Protein AF-A0A849G960-F1 (afdb_monomer_lite)

Radius of gyration: 19.83 Å; chains: 1; bounding box: 38×52×63 Å

Sequence (126 aa):
MVEEPAKPAAVVAEPAPEKPENPELFADAIRFLKRRGETLGNSVAKLGEGKANALIPQCVDAVEHLVDLFSQDESGCPAADAFLDELAEASDIMVLMQVEAGDGPAADAATLLLQLRRDMEMKLAA

Secondary structure (DSSP, 8-state):
-PPPPPPPPP--PPPP-PPPS-HHHHHHHHHHHHHHHHHHHHHHTTSPTT-GGGGHHHHHHHHHHHHHHHHT--S--HHHHHHHHHHHHHHHHHHHHHHH-SHHHHHHHHHHHHHHHHHHHHHHH-

pLDDT: mean 85.95, std 15.24, range [43.19, 97.62]

Structure (mmCIF, N/CA/C/O backbone):
data_AF-A0A849G960-F1
#
_entry.id   AF-A0A849G960-F1
#
loop_
_atom_site.group_PDB
_atom_site.id
_atom_site.type_symbol
_atom_site.label_atom_id
_atom_site.label_alt_id
_atom_site.label_comp_id
_atom_site.label_asym_id
_atom_site.label_entity_id
_atom_site.label_seq_id
_atom_site.pdbx_PDB_ins_code
_atom_site.Cartn_x
_atom_site.Cartn_y
_atom_site.Cartn_z
_atom_site.occupancy
_atom_site.B_iso_or_eq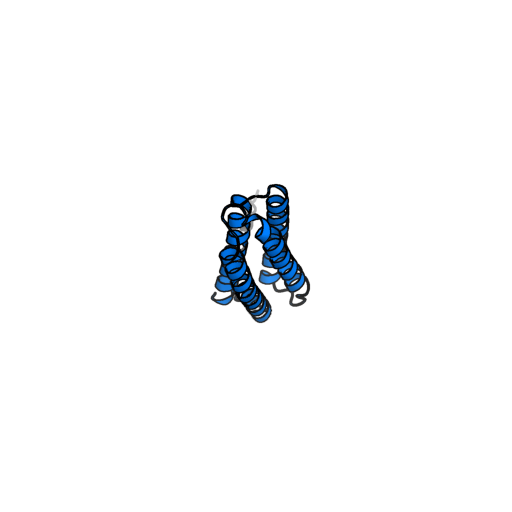uiv
_atom_site.auth_seq_id
_atom_site.auth_comp_id
_atom_site.auth_asym_id
_atom_site.auth_atom_id
_atom_site.pdbx_PDB_model_num
ATOM 1 N N . MET A 1 1 ? 11.781 38.372 -48.969 1.00 43.19 1 MET A N 1
ATOM 2 C CA . MET A 1 1 ? 11.873 38.036 -47.534 1.00 43.19 1 MET A CA 1
ATOM 3 C C . MET A 1 1 ? 11.334 36.629 -47.420 1.00 43.19 1 MET A C 1
ATOM 5 O O . MET A 1 1 ? 10.210 36.409 -47.845 1.00 43.19 1 MET A O 1
ATOM 9 N N . VAL A 1 2 ? 12.203 35.679 -47.087 1.00 45.12 2 VAL A N 1
ATOM 10 C CA . VAL A 1 2 ? 11.950 34.239 -47.219 1.00 45.12 2 VAL A CA 1
ATOM 11 C C . VAL A 1 2 ? 11.376 33.748 -45.895 1.00 45.12 2 VAL A C 1
ATOM 13 O O . VAL A 1 2 ? 11.955 34.025 -44.850 1.00 45.12 2 VAL A O 1
ATOM 16 N N . GLU A 1 3 ? 10.218 33.100 -45.957 1.00 47.09 3 GLU A N 1
ATOM 17 C CA . GLU A 1 3 ? 9.549 32.449 -44.832 1.00 47.09 3 GLU A CA 1
ATOM 18 C C . GLU A 1 3 ? 10.390 31.230 -44.405 1.00 47.09 3 GLU A C 1
ATOM 20 O O . GLU A 1 3 ? 10.660 30.343 -45.217 1.00 47.09 3 GLU A O 1
ATOM 25 N N . GLU A 1 4 ? 10.875 31.219 -43.161 1.00 54.62 4 GLU A N 1
ATOM 26 C CA . GLU A 1 4 ? 11.528 30.054 -42.556 1.00 54.62 4 GLU A CA 1
ATOM 27 C C . GLU A 1 4 ? 10.460 29.004 -42.209 1.00 54.62 4 GLU A C 1
ATOM 29 O O . GLU A 1 4 ? 9.503 29.330 -41.502 1.00 54.62 4 GLU A O 1
ATOM 34 N N . PRO A 1 5 ? 10.590 27.743 -42.656 1.00 50.59 5 PRO A N 1
ATOM 35 C CA . PRO A 1 5 ? 9.645 26.708 -42.275 1.00 50.59 5 PRO A CA 1
ATOM 36 C C . PRO A 1 5 ? 9.925 26.244 -40.841 1.00 50.59 5 PRO A C 1
ATOM 38 O O . PRO A 1 5 ? 11.021 25.784 -40.512 1.00 50.59 5 PRO A O 1
ATOM 41 N N . ALA A 1 6 ? 8.902 26.340 -39.990 1.00 55.09 6 ALA A N 1
ATOM 42 C CA . ALA A 1 6 ? 8.911 25.807 -38.637 1.00 55.09 6 ALA A CA 1
ATOM 43 C C . ALA A 1 6 ? 9.180 24.291 -38.657 1.00 55.09 6 ALA A C 1
ATOM 45 O O . ALA A 1 6 ? 8.449 23.514 -39.275 1.00 55.09 6 ALA A O 1
ATOM 46 N N . LYS A 1 7 ? 10.248 23.877 -37.967 1.00 52.12 7 LYS A N 1
ATOM 47 C CA . LYS A 1 7 ? 10.577 22.470 -37.711 1.00 52.12 7 LYS A CA 1
ATOM 48 C C . LYS A 1 7 ? 9.408 21.781 -36.988 1.00 52.12 7 LYS A C 1
ATOM 50 O O . LYS A 1 7 ? 8.912 22.339 -36.009 1.00 52.12 7 LYS A O 1
ATOM 55 N N . PRO A 1 8 ? 8.988 20.578 -37.413 1.00 50.72 8 PRO A N 1
ATOM 56 C CA . PRO A 1 8 ? 7.893 19.878 -36.762 1.00 50.72 8 PRO A CA 1
ATOM 57 C C . PRO A 1 8 ? 8.300 19.446 -35.350 1.00 50.72 8 PRO A C 1
ATOM 59 O O . PRO A 1 8 ? 9.362 18.852 -35.151 1.00 50.72 8 PRO A O 1
ATOM 62 N N . ALA A 1 9 ? 7.439 19.764 -34.382 1.00 53.84 9 ALA A N 1
ATOM 63 C CA . ALA A 1 9 ? 7.506 19.240 -33.029 1.00 53.84 9 ALA A CA 1
ATOM 64 C C . ALA A 1 9 ? 7.459 17.710 -33.098 1.00 53.84 9 ALA A C 1
ATOM 66 O O . ALA A 1 9 ? 6.512 17.129 -33.631 1.00 53.84 9 ALA A O 1
ATOM 67 N N . ALA A 1 10 ? 8.513 17.070 -32.597 1.00 52.28 10 ALA A N 1
ATOM 68 C CA . ALA A 1 10 ? 8.535 15.635 -32.408 1.00 52.28 10 ALA A CA 1
ATOM 69 C C . ALA A 1 10 ? 7.413 15.269 -31.431 1.00 52.28 10 ALA A C 1
ATOM 71 O O . ALA A 1 10 ? 7.406 15.722 -30.287 1.00 52.28 10 ALA A O 1
ATOM 72 N N . VAL A 1 11 ? 6.460 14.471 -31.905 1.00 49.47 11 VAL A N 1
ATOM 73 C CA . VAL A 1 11 ? 5.559 13.712 -31.042 1.00 49.47 11 VAL A CA 1
ATOM 74 C C . VAL A 1 11 ? 6.452 12.852 -30.157 1.00 49.47 11 VAL A C 1
ATOM 76 O O . VAL A 1 11 ? 7.138 11.957 -30.650 1.00 49.47 11 VAL A O 1
ATOM 79 N N . VAL A 1 12 ? 6.491 13.173 -28.866 1.00 52.94 12 VAL A N 1
ATOM 80 C CA . VAL A 1 12 ? 7.017 12.272 -27.847 1.00 52.94 12 VAL A CA 1
ATOM 81 C C . VAL A 1 12 ? 6.057 11.092 -27.852 1.00 52.94 12 VAL A C 1
ATOM 83 O O . VAL A 1 12 ? 4.925 11.208 -27.392 1.00 52.94 12 VAL A O 1
ATOM 86 N N . ALA A 1 13 ? 6.455 10.005 -28.507 1.00 48.59 13 ALA A N 1
ATOM 87 C CA . ALA A 1 13 ? 5.747 8.747 -28.391 1.00 48.59 13 ALA A CA 1
ATOM 88 C C . ALA A 1 13 ? 5.796 8.354 -26.912 1.00 48.59 13 ALA A C 1
ATOM 90 O O . ALA A 1 13 ? 6.886 8.189 -26.364 1.00 48.59 13 ALA A O 1
ATOM 91 N N . GLU A 1 14 ? 4.633 8.254 -26.269 1.00 49.28 14 GLU A N 1
ATOM 92 C CA . GLU A 1 14 ? 4.522 7.518 -25.014 1.00 49.28 14 GLU A CA 1
ATOM 93 C C . GLU A 1 14 ? 5.123 6.127 -25.258 1.00 49.28 14 GLU A C 1
ATOM 95 O O . GLU A 1 14 ? 4.712 5.457 -26.218 1.00 49.28 14 GLU A O 1
ATOM 100 N N . PRO A 1 15 ? 6.142 5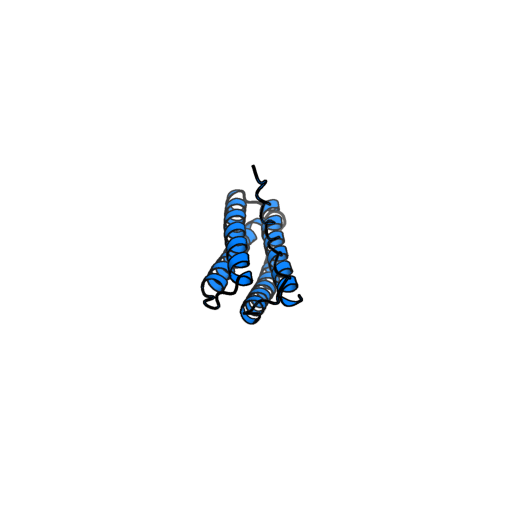.712 -24.486 1.00 52.25 15 PRO A N 1
ATOM 101 C CA . PRO A 1 15 ? 6.680 4.375 -24.632 1.00 52.25 15 PRO A CA 1
ATOM 102 C C . PRO A 1 15 ? 5.543 3.383 -24.384 1.00 52.25 15 PRO A C 1
ATOM 104 O O . PRO A 1 15 ? 4.722 3.557 -23.479 1.00 52.25 15 PRO A O 1
ATOM 107 N N . ALA A 1 16 ? 5.470 2.363 -25.240 1.00 53.06 16 ALA A N 1
ATOM 108 C CA . ALA A 1 16 ? 4.573 1.236 -25.037 1.00 53.06 16 ALA A CA 1
ATOM 109 C C . ALA A 1 16 ? 4.781 0.674 -23.617 1.00 53.06 16 ALA A C 1
ATOM 111 O O . ALA A 1 16 ? 5.871 0.841 -23.068 1.00 53.06 16 ALA A O 1
ATOM 112 N N . PRO A 1 17 ? 3.780 0.014 -23.007 1.00 52.97 17 PRO A N 1
ATOM 113 C CA . PRO A 1 17 ? 3.985 -0.676 -21.742 1.00 52.97 17 PRO A CA 1
ATOM 114 C C . PRO A 1 17 ? 5.002 -1.800 -21.964 1.00 52.97 17 PRO A C 1
ATOM 116 O O . PRO A 1 17 ? 4.654 -2.913 -22.344 1.00 52.97 17 PRO A O 1
ATOM 119 N N . GLU A 1 18 ? 6.278 -1.472 -21.808 1.00 59.47 18 GLU A N 1
ATOM 120 C CA . GLU A 1 18 ? 7.369 -2.423 -21.826 1.00 59.47 18 GLU A CA 1
ATOM 121 C C . GLU A 1 18 ? 7.339 -3.157 -20.493 1.00 59.47 18 GLU A C 1
ATOM 123 O O . GLU A 1 18 ? 7.194 -2.558 -19.420 1.00 59.47 18 GLU A O 1
ATOM 128 N N . LYS A 1 19 ? 7.417 -4.483 -20.581 1.00 64.25 19 LYS A N 1
ATOM 129 C CA . LYS A 1 19 ? 7.553 -5.361 -19.427 1.00 64.25 19 LYS A CA 1
ATOM 130 C C . LYS A 1 19 ? 8.667 -4.818 -18.524 1.00 64.25 19 LYS A C 1
ATOM 132 O O . LYS A 1 19 ? 9.728 -4.482 -19.054 1.00 64.25 19 LYS A O 1
ATOM 137 N N . PRO A 1 20 ? 8.460 -4.733 -17.196 1.00 71.62 20 PRO A N 1
ATOM 138 C CA . PRO A 1 20 ? 9.448 -4.133 -16.312 1.00 71.62 20 PRO A CA 1
ATOM 139 C C . PRO A 1 20 ? 10.793 -4.840 -16.467 1.00 71.62 20 PRO A C 1
ATOM 141 O O . PRO A 1 20 ? 10.853 -6.071 -16.498 1.00 71.62 20 PRO A O 1
ATOM 144 N N . GLU A 1 21 ? 11.864 -4.052 -16.539 1.00 80.00 21 GLU A N 1
ATOM 145 C CA . GLU A 1 21 ? 13.242 -4.540 -16.666 1.00 80.00 21 GLU A CA 1
ATOM 146 C C . GLU A 1 21 ? 13.657 -5.386 -15.452 1.00 80.00 21 GLU A C 1
ATOM 148 O O . GLU A 1 21 ? 14.489 -6.286 -15.573 1.00 80.00 21 GLU A O 1
ATOM 153 N N . ASN A 1 22 ? 12.991 -5.177 -14.311 1.00 85.38 22 ASN A N 1
ATOM 154 C CA . ASN A 1 22 ? 13.095 -6.008 -13.119 1.00 85.38 22 ASN A CA 1
ATOM 155 C C . ASN A 1 22 ? 11.754 -6.699 -12.780 1.00 85.38 22 ASN A C 1
ATOM 157 O O . ASN A 1 22 ? 11.030 -6.256 -11.888 1.00 85.38 22 ASN A O 1
ATOM 161 N N . PRO A 1 23 ? 11.377 -7.795 -13.463 1.00 88.94 23 PRO A N 1
ATOM 162 C CA . PRO A 1 23 ? 10.116 -8.487 -13.193 1.00 88.94 23 PRO A CA 1
ATOM 163 C C . PRO A 1 23 ? 10.116 -9.241 -11.851 1.00 88.94 23 PRO A C 1
ATOM 165 O O . PRO A 1 23 ? 9.046 -9.555 -11.326 1.00 88.94 23 PRO A O 1
ATOM 168 N N . GLU A 1 24 ? 11.288 -9.548 -11.285 1.00 91.94 24 GLU A N 1
ATOM 169 C CA . GLU A 1 24 ? 11.382 -10.242 -9.996 1.00 91.94 24 GLU A CA 1
ATOM 170 C C . GLU A 1 24 ? 10.945 -9.339 -8.839 1.00 91.94 24 GLU A C 1
ATOM 172 O O . GLU A 1 24 ? 10.176 -9.793 -7.992 1.00 91.94 24 GLU A O 1
ATOM 177 N N . LEU A 1 25 ? 11.314 -8.051 -8.868 1.00 94.50 25 LEU A N 1
ATOM 178 C CA . LEU A 1 25 ? 10.867 -7.049 -7.892 1.00 94.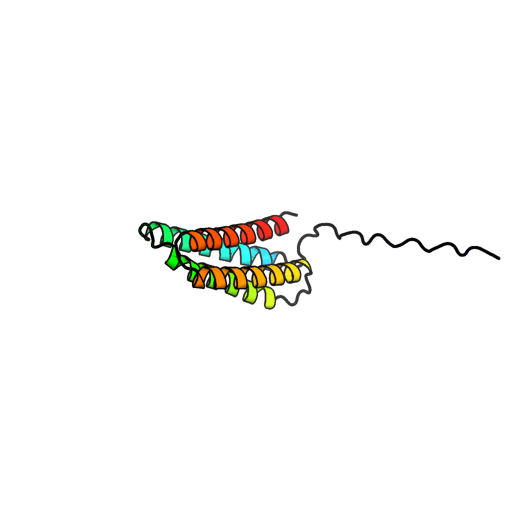50 25 LEU A CA 1
ATOM 179 C C . LEU A 1 25 ? 9.337 -7.007 -7.775 1.00 94.50 25 LEU A C 1
ATOM 181 O O . LEU A 1 25 ? 8.773 -7.158 -6.689 1.00 94.50 25 LEU A O 1
ATOM 185 N N . PHE A 1 26 ? 8.648 -6.884 -8.912 1.00 94.75 26 PHE A N 1
ATOM 186 C CA . PHE A 1 26 ? 7.184 -6.875 -8.951 1.00 94.75 26 PHE A CA 1
ATOM 187 C C . PHE A 1 26 ? 6.598 -8.214 -8.487 1.00 94.75 26 PHE A C 1
ATOM 189 O O . PHE A 1 26 ? 5.614 -8.243 -7.746 1.00 94.75 26 PHE A O 1
ATOM 196 N N . ALA A 1 27 ? 7.197 -9.342 -8.882 1.00 94.94 27 ALA A N 1
ATOM 197 C CA . ALA A 1 27 ? 6.721 -10.661 -8.471 1.00 94.94 27 ALA A CA 1
ATOM 198 C C . ALA A 1 27 ? 6.843 -10.873 -6.952 1.00 94.94 27 ALA A C 1
ATOM 200 O O . ALA A 1 27 ? 5.953 -11.473 -6.335 1.00 94.94 27 ALA A O 1
ATOM 201 N N . ASP A 1 28 ? 7.914 -10.368 -6.343 1.00 95.75 28 ASP A N 1
ATOM 202 C CA . ASP A 1 28 ? 8.148 -10.423 -4.904 1.00 95.75 28 ASP A CA 1
ATOM 203 C C . ASP A 1 28 ? 7.196 -9.510 -4.131 1.00 95.75 28 ASP A C 1
ATOM 205 O O . ASP A 1 28 ? 6.577 -9.966 -3.162 1.00 95.75 28 ASP A O 1
ATOM 209 N N . ALA A 1 29 ? 6.975 -8.286 -4.613 1.00 96.50 29 ALA A N 1
ATOM 210 C CA . ALA A 1 29 ? 5.987 -7.359 -4.067 1.00 96.50 29 ALA A CA 1
ATOM 211 C C . ALA A 1 29 ? 4.563 -7.950 -4.084 1.00 96.50 29 ALA A C 1
ATOM 213 O O . ALA A 1 29 ? 3.868 -7.978 -3.063 1.00 96.50 29 ALA A O 1
ATOM 214 N N . ILE A 1 30 ? 4.144 -8.539 -5.210 1.00 96.94 30 ILE A N 1
ATOM 215 C CA . ILE A 1 30 ? 2.842 -9.217 -5.335 1.00 96.94 30 ILE A CA 1
ATOM 216 C C . ILE A 1 30 ? 2.745 -10.396 -4.361 1.00 96.94 30 ILE A C 1
ATOM 218 O O . ILE A 1 30 ? 1.704 -10.609 -3.730 1.00 96.94 30 ILE A O 1
ATOM 222 N N . ARG A 1 31 ? 3.817 -11.187 -4.221 1.00 96.75 31 ARG A N 1
ATOM 223 C CA . ARG A 1 31 ? 3.856 -12.322 -3.287 1.00 96.75 31 ARG A CA 1
ATOM 224 C C . ARG A 1 31 ? 3.754 -11.858 -1.837 1.00 96.75 31 ARG A C 1
ATOM 226 O O . ARG A 1 31 ? 3.084 -12.512 -1.034 1.00 96.75 31 ARG A O 1
ATOM 233 N N . PHE A 1 32 ? 4.405 -10.752 -1.490 1.00 97.19 32 PHE A N 1
ATOM 234 C CA . PHE A 1 32 ? 4.266 -10.113 -0.187 1.00 97.19 32 PHE A CA 1
ATOM 235 C C . PHE A 1 32 ? 2.813 -9.684 0.065 1.00 97.19 32 PHE A C 1
ATOM 237 O O . PHE A 1 32 ? 2.214 -10.132 1.047 1.00 97.19 32 PHE A O 1
ATOM 244 N N . LEU A 1 33 ? 2.205 -8.935 -0.860 1.00 96.31 33 LEU A N 1
ATOM 245 C CA . LEU A 1 33 ? 0.824 -8.457 -0.742 1.00 96.31 33 LEU A CA 1
ATOM 246 C C . LEU A 1 33 ? -0.201 -9.593 -0.645 1.00 96.31 33 LEU A C 1
ATOM 248 O O . LEU A 1 33 ? -1.167 -9.482 0.108 1.00 96.31 33 LEU A O 1
ATOM 252 N N . LYS A 1 34 ? 0.002 -10.714 -1.350 1.00 95.62 34 LYS A N 1
ATOM 253 C CA . LYS A 1 34 ? -0.863 -11.904 -1.230 1.00 95.62 34 LYS A CA 1
ATOM 254 C C . LYS A 1 34 ? -0.839 -12.478 0.187 1.00 95.62 34 LYS A C 1
ATOM 256 O O . LYS A 1 34 ? -1.895 -12.592 0.806 1.00 95.62 34 LYS A O 1
ATOM 261 N N . ARG A 1 35 ? 0.355 -12.724 0.738 1.00 94.56 35 ARG A N 1
ATOM 262 C CA . ARG A 1 35 ? 0.520 -13.234 2.114 1.00 94.56 35 ARG A CA 1
ATOM 263 C C . ARG A 1 35 ? -0.029 -12.264 3.162 1.00 94.56 35 ARG A C 1
ATOM 265 O O . ARG A 1 35 ? -0.659 -12.674 4.143 1.00 94.56 35 ARG A O 1
ATOM 272 N N . ARG A 1 36 ? 0.189 -10.962 2.959 1.00 93.19 36 ARG A N 1
ATOM 273 C CA . ARG A 1 36 ? -0.342 -9.920 3.845 1.00 93.19 36 ARG A CA 1
ATOM 274 C C . ARG A 1 36 ? -1.866 -9.858 3.776 1.00 93.19 36 ARG A C 1
ATOM 276 O O . ARG A 1 36 ? -2.502 -9.800 4.823 1.00 93.19 36 ARG A O 1
ATOM 283 N N . GLY A 1 37 ? -2.446 -9.967 2.583 1.00 90.94 37 GLY A N 1
ATOM 284 C CA . GLY A 1 37 ? -3.892 -10.029 2.363 1.00 90.94 37 GLY A CA 1
ATOM 285 C C . GLY A 1 37 ? -4.558 -11.220 3.057 1.00 90.94 37 GLY A C 1
ATOM 286 O O . GLY A 1 37 ? -5.593 -11.050 3.695 1.00 90.94 37 GLY A O 1
ATOM 287 N N . GLU A 1 38 ? -3.942 -12.405 3.023 1.00 91.06 38 GLU A N 1
ATOM 288 C CA . GLU A 1 38 ? -4.422 -13.573 3.780 1.00 91.06 38 GLU A CA 1
ATOM 289 C C . GLU A 1 38 ? -4.417 -13.309 5.294 1.00 91.06 38 GLU A C 1
ATOM 291 O O . GLU A 1 38 ? -5.360 -13.653 6.009 1.00 91.06 38 GLU A O 1
ATOM 296 N N . THR A 1 39 ? -3.367 -12.653 5.792 1.00 89.50 39 THR A N 1
ATOM 297 C CA . THR A 1 39 ? -3.257 -12.274 7.208 1.00 89.50 39 THR A CA 1
ATOM 298 C C . THR A 1 39 ? -4.326 -11.250 7.598 1.00 89.50 39 THR A C 1
ATOM 300 O O . THR A 1 39 ? -5.009 -11.441 8.602 1.00 89.50 39 THR A O 1
ATOM 303 N N . LEU A 1 40 ? -4.521 -10.207 6.785 1.00 88.69 40 LEU A N 1
ATOM 304 C CA . LEU A 1 40 ? -5.549 -9.181 6.983 1.00 88.69 40 LEU A CA 1
ATOM 305 C C . LEU A 1 40 ? -6.957 -9.783 6.962 1.00 88.69 40 LEU A C 1
ATOM 307 O O . LEU A 1 40 ? -7.747 -9.511 7.861 1.00 88.69 40 LEU A O 1
ATOM 311 N N . GLY A 1 41 ? -7.261 -10.661 6.001 1.00 87.75 41 GLY A N 1
ATOM 312 C CA . GLY A 1 41 ? -8.555 -11.345 5.924 1.00 87.75 41 GLY A CA 1
ATOM 313 C C . GLY A 1 41 ? -8.847 -12.192 7.166 1.00 87.75 41 GLY A C 1
ATOM 314 O O . GLY A 1 41 ? -9.954 -12.157 7.706 1.00 87.75 41 GLY A O 1
ATOM 315 N N . ASN A 1 42 ? -7.832 -12.886 7.689 1.00 88.50 42 ASN A N 1
ATOM 316 C CA . ASN A 1 42 ? -7.939 -13.623 8.948 1.00 88.50 42 ASN A CA 1
ATOM 317 C C . ASN A 1 42 ? -8.132 -12.704 10.166 1.00 88.50 42 ASN A C 1
ATOM 319 O O . ASN A 1 42 ? -8.810 -13.098 11.117 1.00 88.50 42 ASN A O 1
ATOM 323 N N . SER A 1 43 ? -7.540 -11.506 10.163 1.00 86.69 43 SER A N 1
ATOM 324 C CA . SER A 1 43 ? -7.769 -10.490 11.197 1.00 86.69 43 SER A CA 1
ATOM 325 C C . SER A 1 43 ? -9.205 -9.970 11.146 1.00 86.69 43 SER A C 1
ATOM 327 O O . SER A 1 43 ? -9.879 -9.993 12.171 1.00 86.69 43 SER A O 1
ATOM 329 N N . VAL A 1 44 ? -9.707 -9.592 9.962 1.00 86.12 44 VAL A N 1
ATOM 330 C CA . VAL A 1 44 ? -11.096 -9.134 9.749 1.00 86.12 44 VAL A CA 1
ATOM 331 C C . VAL A 1 44 ? -12.093 -10.159 10.281 1.00 86.12 44 VAL A C 1
ATOM 333 O O . VAL A 1 44 ? -12.982 -9.802 11.042 1.00 86.12 44 VAL A O 1
ATOM 336 N N . ALA A 1 45 ? -11.912 -11.443 9.954 1.00 85.19 45 ALA A N 1
ATOM 337 C CA . ALA A 1 45 ? -12.817 -12.510 10.387 1.00 85.19 45 ALA A CA 1
ATOM 338 C C . ALA A 1 45 ? -12.889 -12.691 11.918 1.00 85.19 45 ALA A C 1
ATOM 340 O O . ALA A 1 45 ? -13.838 -13.284 12.428 1.00 85.19 45 ALA A O 1
ATOM 341 N N . LYS A 1 46 ? -11.880 -12.208 12.654 1.00 86.56 46 LYS A N 1
ATOM 342 C CA . LYS A 1 46 ? -11.823 -12.240 14.125 1.00 86.56 46 LYS A CA 1
ATOM 343 C C . LYS A 1 46 ? -12.286 -10.932 14.763 1.00 86.56 46 LYS A C 1
ATOM 345 O O . LYS A 1 46 ? -12.542 -10.903 15.968 1.00 86.56 46 LYS A O 1
ATOM 350 N N . LEU A 1 47 ? -12.349 -9.851 13.991 1.00 85.12 47 LEU A N 1
ATOM 351 C CA . LEU A 1 47 ? -12.822 -8.555 14.448 1.00 85.12 47 LEU A CA 1
ATOM 352 C C . LEU A 1 47 ? -14.355 -8.546 14.442 1.00 85.12 47 LEU A C 1
ATOM 354 O O . LEU A 1 47 ? -15.003 -9.099 13.560 1.00 85.12 47 LEU A O 1
ATOM 358 N N . GLY A 1 48 ? -14.939 -7.938 15.472 1.00 77.00 48 GLY A N 1
ATOM 359 C CA . GLY A 1 48 ? -16.374 -7.653 15.486 1.00 77.00 48 GLY A CA 1
ATOM 360 C C . GLY A 1 48 ? -16.698 -6.425 14.635 1.00 77.00 48 GLY A C 1
ATOM 361 O O . GLY A 1 48 ? -15.801 -5.647 14.308 1.00 77.00 48 GLY A O 1
ATOM 362 N N . GLU A 1 49 ? -17.980 -6.225 14.337 1.00 80.12 49 GLU A N 1
ATOM 363 C CA . GLU A 1 49 ? -18.480 -4.997 13.705 1.00 80.12 49 GLU A CA 1
ATOM 364 C C . GLU A 1 49 ? -17.984 -3.747 14.459 1.00 80.12 49 GLU A C 1
ATOM 366 O O . GLU A 1 49 ? -17.942 -3.736 15.695 1.00 80.12 49 GLU A O 1
ATOM 371 N N . GLY A 1 50 ? -17.578 -2.701 13.732 1.00 81.38 50 GLY A N 1
ATOM 372 C CA . GLY A 1 50 ? -17.063 -1.461 14.321 1.00 81.38 50 GLY A CA 1
ATOM 373 C C . GLY A 1 50 ? -15.590 -1.506 14.739 1.00 81.38 50 GLY A C 1
ATOM 374 O O . GLY A 1 50 ? -15.139 -0.607 15.451 1.00 81.38 50 GLY A O 1
ATOM 375 N N . LYS A 1 51 ? -14.847 -2.570 14.399 1.00 86.75 51 LYS A N 1
ATOM 376 C CA . LYS A 1 51 ? -13.444 -2.760 14.820 1.00 86.75 51 LYS A CA 1
ATOM 377 C C . LYS A 1 51 ? -12.457 -2.892 13.662 1.00 86.75 51 LYS A C 1
ATOM 379 O O . LYS A 1 51 ? -11.288 -3.192 13.909 1.00 86.75 51 LYS A O 1
ATOM 384 N N . ALA A 1 52 ? -12.886 -2.661 12.424 1.00 88.44 52 ALA A N 1
ATOM 385 C CA . ALA A 1 52 ? -12.020 -2.767 11.252 1.00 88.44 52 ALA A CA 1
ATOM 386 C C . ALA A 1 52 ? -10.918 -1.697 11.249 1.00 88.44 52 ALA A C 1
ATOM 388 O O . ALA A 1 52 ? -9.854 -1.938 10.688 1.00 88.44 52 ALA A O 1
ATOM 389 N N . ASN A 1 53 ? -11.097 -0.583 11.972 1.00 90.00 53 ASN A N 1
ATOM 390 C CA . ASN A 1 53 ? -10.051 0.425 12.191 1.00 90.00 53 ASN A CA 1
ATOM 391 C C . ASN A 1 53 ? -8.695 -0.159 12.650 1.00 90.00 53 ASN A C 1
ATOM 393 O O . ASN A 1 53 ? -7.639 0.380 12.332 1.00 90.00 53 ASN A O 1
ATOM 397 N N . ALA A 1 54 ? -8.701 -1.288 13.370 1.00 90.19 54 ALA A N 1
ATOM 398 C CA . ALA A 1 54 ? -7.478 -1.968 13.804 1.00 90.19 54 ALA A CA 1
ATOM 399 C C . ALA A 1 54 ? -6.606 -2.493 12.642 1.00 90.19 54 ALA A C 1
ATOM 401 O O . ALA A 1 54 ? -5.461 -2.885 12.863 1.00 90.19 54 ALA A O 1
ATOM 402 N N . LEU A 1 55 ? -7.138 -2.516 11.417 1.00 91.62 55 LEU A N 1
ATOM 403 C CA . LEU A 1 55 ? -6.455 -2.977 10.211 1.00 91.62 55 LEU A CA 1
ATOM 404 C C . LEU A 1 55 ? -5.681 -1.865 9.502 1.00 91.62 55 LEU A C 1
ATOM 406 O O . LEU A 1 55 ? -4.758 -2.181 8.757 1.00 91.62 55 LEU A O 1
ATOM 410 N N . ILE A 1 56 ? -6.020 -0.589 9.724 1.00 93.81 56 ILE A N 1
ATOM 411 C CA . ILE A 1 56 ? -5.359 0.527 9.029 1.00 93.81 56 ILE A CA 1
ATOM 412 C C . ILE A 1 56 ? -3.846 0.534 9.278 1.00 93.81 56 ILE A C 1
ATOM 414 O O . ILE A 1 56 ? -3.109 0.583 8.295 1.00 93.81 56 ILE A O 1
ATOM 418 N N . PRO A 1 57 ? -3.339 0.381 10.522 1.00 93.12 57 PRO A N 1
ATOM 419 C CA . PRO A 1 57 ? -1.896 0.293 10.753 1.00 93.12 57 PRO A CA 1
ATOM 420 C C . PRO A 1 57 ? -1.255 -0.844 9.964 1.00 93.12 57 PRO A C 1
ATOM 422 O O . PRO A 1 57 ? -0.224 -0.661 9.335 1.00 93.12 57 PRO A O 1
ATOM 425 N N . GLN A 1 58 ? -1.934 -1.992 9.890 1.00 93.44 58 GLN A N 1
ATOM 426 C CA . GLN A 1 58 ? -1.433 -3.141 9.146 1.00 93.44 58 GLN A CA 1
ATOM 427 C C . GLN A 1 58 ? -1.365 -2.895 7.633 1.00 93.44 58 GLN A C 1
ATOM 429 O O . GLN A 1 58 ? -0.581 -3.578 6.963 1.00 93.44 58 GLN A O 1
ATOM 434 N N . CYS A 1 59 ? -2.198 -1.987 7.113 1.00 95.19 59 CYS A N 1
ATOM 435 C CA . CYS A 1 59 ? -2.180 -1.568 5.717 1.00 95.19 59 CYS A CA 1
ATOM 436 C C . CYS A 1 59 ? -1.060 -0.556 5.447 1.00 95.19 59 CYS A C 1
ATOM 438 O O . CYS A 1 59 ? -0.327 -0.742 4.481 1.00 95.19 59 CYS A O 1
ATOM 440 N N . VAL A 1 60 ? -0.874 0.419 6.346 1.00 95.81 60 VAL A N 1
ATOM 441 C CA . VAL A 1 60 ? 0.251 1.375 6.316 1.00 95.81 60 VAL A CA 1
ATOM 442 C C . VAL A 1 60 ? 1.588 0.628 6.337 1.00 95.81 60 VAL A C 1
ATOM 444 O O . VAL A 1 60 ? 2.371 0.761 5.405 1.00 95.81 60 VAL A O 1
ATOM 447 N N . ASP A 1 61 ? 1.784 -0.287 7.296 1.00 95.75 61 ASP A N 1
ATOM 448 C CA . ASP A 1 61 ? 2.990 -1.131 7.375 1.00 95.75 61 ASP A CA 1
ATOM 449 C C . ASP A 1 61 ? 3.268 -1.879 6.056 1.00 95.75 61 ASP A C 1
ATOM 451 O O . ASP A 1 61 ? 4.409 -2.179 5.707 1.00 95.75 61 ASP A O 1
ATOM 455 N N . ALA A 1 62 ? 2.209 -2.275 5.340 1.00 96.44 62 ALA A N 1
ATOM 456 C CA . ALA A 1 62 ? 2.352 -3.031 4.106 1.00 96.44 62 ALA A CA 1
ATOM 457 C C . ALA A 1 62 ? 2.825 -2.148 2.949 1.00 96.44 62 ALA A C 1
ATOM 459 O O . ALA A 1 62 ? 3.664 -2.599 2.175 1.00 96.44 62 ALA A O 1
ATOM 460 N N . VAL A 1 63 ? 2.300 -0.928 2.822 1.00 97.12 63 VAL A N 1
ATOM 461 C CA . VAL A 1 63 ? 2.737 0.002 1.774 1.00 97.12 63 VAL A CA 1
ATOM 462 C C . VAL A 1 63 ? 4.119 0.580 2.083 1.00 97.12 63 VAL A C 1
ATOM 464 O O . VAL A 1 63 ? 4.948 0.615 1.182 1.00 97.12 63 VAL A O 1
ATOM 467 N N . GLU A 1 64 ? 4.437 0.878 3.345 1.00 97.00 64 GLU A N 1
ATOM 468 C CA . GLU A 1 64 ? 5.788 1.294 3.758 1.00 97.00 64 GLU A CA 1
ATOM 469 C C . GLU A 1 64 ? 6.834 0.221 3.426 1.00 97.00 64 GLU A C 1
ATOM 471 O O . GLU A 1 64 ? 7.870 0.517 2.838 1.00 97.00 64 GLU A O 1
ATOM 476 N N . HIS A 1 65 ? 6.527 -1.056 3.684 1.00 97.38 65 HIS A N 1
ATOM 477 C CA . HIS A 1 65 ? 7.410 -2.154 3.288 1.00 97.38 65 HIS A CA 1
ATOM 478 C C . HIS A 1 65 ? 7.637 -2.226 1.770 1.00 97.38 65 HIS A C 1
ATOM 480 O O . HIS A 1 65 ? 8.709 -2.628 1.321 1.00 97.38 65 HIS A O 1
ATOM 486 N N . LEU A 1 66 ? 6.632 -1.873 0.966 1.00 97.38 66 LEU A N 1
ATOM 487 C CA . LEU A 1 66 ? 6.770 -1.836 -0.487 1.00 97.38 66 LEU A CA 1
ATOM 488 C C . LEU A 1 66 ? 7.604 -0.637 -0.942 1.00 97.38 66 LEU A C 1
ATOM 490 O O . LEU A 1 66 ? 8.434 -0.810 -1.827 1.00 97.38 66 LEU A O 1
ATOM 494 N N . VAL A 1 67 ? 7.441 0.533 -0.320 1.00 97.62 67 VAL A N 1
ATOM 495 C CA . VAL A 1 67 ? 8.313 1.698 -0.546 1.00 97.62 67 VAL A CA 1
ATOM 496 C C . VAL A 1 67 ? 9.768 1.328 -0.248 1.00 97.62 67 VAL A C 1
ATOM 498 O O . VAL A 1 67 ? 10.651 1.560 -1.074 1.00 97.62 67 VAL A O 1
ATOM 501 N N . ASP A 1 68 ? 10.027 0.664 0.879 1.00 97.06 68 ASP A N 1
ATOM 502 C CA . ASP A 1 68 ? 11.364 0.173 1.225 1.00 97.06 68 ASP A CA 1
ATOM 503 C C . ASP A 1 68 ? 11.888 -0.844 0.201 1.00 97.06 68 ASP A C 1
ATOM 505 O O . ASP A 1 68 ? 13.062 -0.814 -0.158 1.00 97.06 68 ASP A O 1
ATOM 509 N N . LEU A 1 69 ? 11.039 -1.757 -0.277 1.00 96.19 69 LEU A N 1
ATOM 510 C CA . LEU A 1 69 ? 11.425 -2.773 -1.257 1.00 96.19 69 LEU A CA 1
ATOM 511 C C . LEU A 1 69 ? 11.786 -2.155 -2.615 1.00 96.19 69 LEU A C 1
ATOM 513 O O . LEU A 1 69 ? 12.785 -2.545 -3.212 1.00 96.19 69 LEU A O 1
ATOM 517 N N . PHE A 1 70 ? 10.984 -1.206 -3.101 1.00 95.56 70 PHE A N 1
ATOM 518 C CA . PHE A 1 70 ? 11.204 -0.553 -4.393 1.00 95.56 70 PHE A CA 1
ATOM 519 C C . PHE A 1 70 ? 12.334 0.480 -4.341 1.00 95.56 70 PHE A C 1
ATOM 521 O O . PHE A 1 70 ? 13.081 0.593 -5.303 1.00 95.56 70 PHE A O 1
ATOM 528 N N . SER A 1 71 ? 12.529 1.178 -3.220 1.00 94.75 71 SER A N 1
ATOM 529 C CA . SER A 1 71 ? 13.644 2.130 -3.060 1.00 94.75 71 SER A CA 1
ATOM 530 C C . SER A 1 71 ? 15.028 1.469 -3.028 1.00 94.75 71 SER A C 1
ATOM 532 O O . SER A 1 71 ? 16.038 2.147 -3.205 1.00 94.75 71 SER A O 1
ATOM 534 N N . GLN A 1 72 ? 15.085 0.151 -2.818 1.00 93.38 72 GLN A N 1
ATOM 535 C CA . GLN A 1 72 ? 16.305 -0.653 -2.931 1.00 93.38 72 GLN A CA 1
ATOM 536 C C . GLN A 1 72 ? 16.612 -1.086 -4.372 1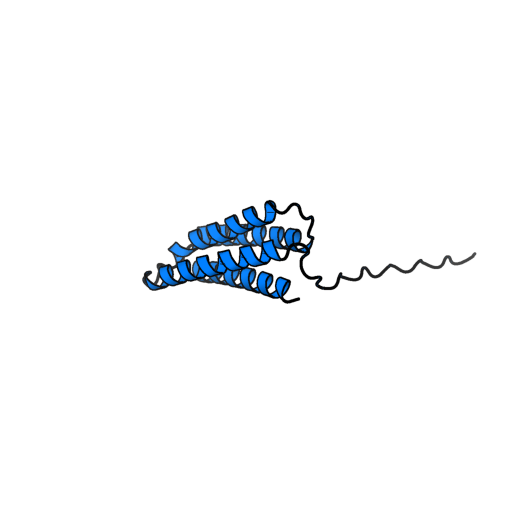.00 93.38 72 GLN A C 1
ATOM 538 O O . GLN A 1 72 ? 17.654 -1.700 -4.605 1.00 93.38 72 GLN A O 1
ATOM 543 N N . ASP A 1 73 ? 15.725 -0.818 -5.334 1.00 90.75 73 ASP A N 1
ATOM 544 C CA . ASP A 1 73 ? 15.983 -1.130 -6.733 1.00 90.75 73 ASP A CA 1
ATOM 545 C C . ASP A 1 73 ? 17.048 -0.191 -7.314 1.00 90.75 73 ASP A C 1
ATOM 547 O O . ASP A 1 73 ? 16.868 1.018 -7.407 1.00 90.75 73 ASP A O 1
ATOM 551 N N . GLU A 1 74 ? 18.173 -0.764 -7.739 1.00 87.75 74 GLU A N 1
ATOM 552 C CA . GLU A 1 74 ? 19.251 -0.041 -8.427 1.00 87.75 74 GLU A CA 1
ATOM 553 C C . GLU A 1 74 ? 19.247 -0.316 -9.941 1.00 87.75 74 GLU A C 1
ATOM 555 O O . GLU A 1 74 ? 20.211 -0.002 -10.642 1.00 87.75 74 GLU A O 1
ATOM 560 N N . SER A 1 75 ? 18.187 -0.946 -10.463 1.00 84.50 75 SER A N 1
ATOM 561 C CA . SER A 1 75 ? 18.128 -1.375 -11.865 1.00 84.50 75 SER A CA 1
ATOM 562 C C . SER A 1 75 ? 17.926 -0.211 -12.837 1.00 84.50 75 SER A C 1
ATOM 564 O O . SER A 1 75 ? 18.234 -0.347 -14.021 1.00 84.50 75 SER A O 1
ATOM 566 N N . GLY A 1 76 ? 17.449 0.936 -12.338 1.00 82.88 76 GLY A N 1
ATOM 567 C CA . GLY A 1 76 ? 17.079 2.092 -13.154 1.00 82.88 76 GLY A CA 1
ATOM 568 C C . GLY A 1 76 ? 15.812 1.857 -13.978 1.00 82.88 76 GLY A C 1
ATOM 569 O O . GLY A 1 76 ? 15.605 2.547 -14.973 1.00 82.88 76 GLY A O 1
ATOM 570 N N . CYS A 1 77 ? 15.002 0.864 -13.593 1.00 86.38 77 CYS A N 1
ATOM 571 C CA . CYS A 1 77 ? 13.751 0.507 -14.249 1.00 86.38 77 CYS A CA 1
ATOM 572 C C . CYS A 1 77 ? 12.730 1.648 -14.081 1.00 86.38 77 CYS A C 1
ATOM 574 O O . CYS A 1 77 ? 12.199 1.824 -12.980 1.00 86.38 77 CYS A O 1
ATOM 576 N N . PRO A 1 78 ? 12.335 2.358 -15.157 1.00 88.88 78 PRO A N 1
ATOM 577 C CA . PRO A 1 78 ? 11.410 3.489 -15.049 1.00 88.88 78 PRO A CA 1
ATOM 578 C C . PRO A 1 78 ? 10.036 3.087 -14.503 1.00 88.88 78 PRO A C 1
ATOM 580 O O . PRO A 1 78 ? 9.326 3.886 -13.897 1.00 88.88 78 PRO A O 1
ATOM 583 N N . ALA A 1 79 ? 9.640 1.829 -14.723 1.00 89.00 79 ALA A N 1
ATOM 584 C CA . ALA A 1 79 ? 8.406 1.289 -14.173 1.00 89.00 79 ALA A CA 1
ATOM 585 C C . ALA A 1 79 ? 8.487 1.085 -12.654 1.00 89.00 79 ALA A C 1
ATOM 587 O O . ALA A 1 79 ? 7.457 1.207 -11.998 1.00 89.00 79 ALA A O 1
ATOM 588 N N . ALA A 1 80 ? 9.666 0.759 -12.112 1.00 91.75 80 ALA A N 1
ATOM 589 C CA . ALA A 1 80 ? 9.877 0.641 -10.673 1.00 91.75 80 ALA A CA 1
ATOM 590 C C . ALA A 1 80 ? 9.884 2.025 -10.012 1.00 91.75 80 ALA A C 1
ATOM 592 O O . ALA A 1 80 ? 9.189 2.199 -9.017 1.00 91.75 80 ALA A O 1
ATOM 593 N N . ASP A 1 81 ? 10.556 3.012 -10.616 1.00 92.62 81 ASP A N 1
ATOM 594 C CA . ASP A 1 81 ? 10.550 4.404 -10.141 1.00 92.62 81 ASP A CA 1
ATOM 595 C C . ASP A 1 81 ? 9.125 4.977 -10.089 1.00 92.62 81 ASP A C 1
ATOM 597 O O . ASP A 1 81 ? 8.687 5.489 -9.063 1.00 92.62 81 ASP A O 1
ATOM 601 N N . ALA A 1 82 ? 8.350 4.810 -11.168 1.00 92.31 82 ALA A N 1
ATOM 602 C CA . ALA A 1 82 ? 6.964 5.276 -11.207 1.00 92.31 82 ALA A CA 1
ATOM 603 C C . ALA A 1 82 ? 6.079 4.591 -10.151 1.00 92.31 82 ALA A C 1
ATOM 605 O O . ALA A 1 82 ? 5.179 5.213 -9.591 1.00 92.31 82 ALA A O 1
ATOM 606 N N . PHE A 1 83 ? 6.326 3.308 -9.873 1.00 94.75 83 PHE A N 1
ATOM 607 C CA . PHE A 1 83 ? 5.604 2.594 -8.821 1.00 94.75 83 PHE A CA 1
ATOM 608 C C . PHE A 1 83 ? 6.028 3.035 -7.423 1.00 94.75 83 PHE A C 1
ATOM 610 O O . PHE A 1 83 ? 5.194 3.062 -6.527 1.00 94.75 83 PHE A O 1
ATOM 617 N N . LEU A 1 84 ? 7.300 3.374 -7.220 1.00 96.06 84 LEU A N 1
ATOM 618 C CA . LEU A 1 84 ? 7.785 3.901 -5.950 1.00 96.06 84 LEU A CA 1
ATOM 619 C C . LEU A 1 84 ? 7.080 5.217 -5.598 1.00 96.06 84 LEU A C 1
ATOM 621 O O . LEU A 1 84 ? 6.645 5.375 -4.457 1.00 96.06 84 LEU A O 1
ATOM 625 N N . ASP A 1 85 ? 6.903 6.108 -6.576 1.00 96.25 85 ASP A N 1
ATOM 626 C CA . ASP A 1 85 ? 6.146 7.352 -6.400 1.00 96.25 85 ASP A CA 1
ATOM 627 C C . ASP A 1 85 ? 4.679 7.074 -6.014 1.00 96.25 85 ASP A C 1
ATOM 629 O O . ASP A 1 85 ? 4.168 7.649 -5.052 1.00 96.25 85 ASP A O 1
ATOM 633 N N . GLU A 1 86 ? 4.015 6.138 -6.705 1.00 96.62 86 GLU A N 1
ATOM 634 C CA . GLU A 1 86 ? 2.630 5.742 -6.404 1.00 96.62 86 GLU A CA 1
ATOM 635 C C . GLU A 1 86 ? 2.497 5.107 -5.007 1.00 96.62 86 GLU A C 1
ATOM 637 O O . GLU A 1 86 ? 1.545 5.379 -4.272 1.00 96.62 86 GLU A O 1
ATOM 642 N N . LEU A 1 87 ? 3.473 4.290 -4.601 1.00 97.44 87 LEU A N 1
ATOM 643 C CA . LEU A 1 87 ? 3.527 3.686 -3.270 1.00 97.44 87 LEU A CA 1
ATOM 644 C C . LEU A 1 87 ? 3.731 4.740 -2.174 1.00 97.44 87 LEU A C 1
ATOM 646 O O . LEU A 1 87 ? 3.096 4.647 -1.123 1.00 97.44 87 LEU A O 1
ATOM 650 N N . ALA A 1 88 ? 4.580 5.743 -2.408 1.00 97.06 88 ALA A N 1
ATOM 651 C CA . ALA A 1 88 ? 4.796 6.838 -1.467 1.00 97.06 88 ALA A CA 1
ATOM 652 C C . ALA A 1 88 ? 3.519 7.675 -1.279 1.00 97.06 88 ALA A C 1
ATOM 654 O O . ALA A 1 88 ? 3.107 7.914 -0.142 1.00 97.06 88 ALA A O 1
ATOM 655 N N . GLU A 1 89 ? 2.834 8.029 -2.371 1.00 97.44 89 GLU A N 1
ATOM 656 C CA . GLU A 1 89 ? 1.551 8.742 -2.310 1.00 97.44 89 GLU A CA 1
ATOM 657 C C . GLU A 1 89 ? 0.476 7.914 -1.588 1.00 97.44 89 GLU A C 1
ATOM 659 O O . GLU A 1 89 ? -0.232 8.415 -0.709 1.00 97.44 89 GLU A O 1
ATOM 664 N N . ALA A 1 90 ? 0.377 6.619 -1.900 1.00 97.25 90 ALA A N 1
ATOM 665 C CA . ALA A 1 90 ? -0.551 5.723 -1.223 1.00 97.25 90 ALA A CA 1
ATOM 666 C C . ALA A 1 90 ? -0.255 5.611 0.282 1.00 97.25 90 ALA A C 1
ATOM 668 O O . ALA A 1 90 ? -1.190 5.553 1.084 1.00 97.25 90 ALA A O 1
ATOM 669 N N . SER A 1 91 ? 1.022 5.613 0.674 1.00 96.56 91 SER A N 1
ATOM 670 C CA . SER A 1 91 ? 1.438 5.626 2.078 1.00 96.56 91 SER A CA 1
ATOM 671 C C . SER A 1 91 ? 0.939 6.876 2.800 1.00 96.56 91 SER A C 1
ATOM 673 O O . SER A 1 91 ? 0.287 6.760 3.841 1.00 96.56 91 SER A O 1
ATOM 675 N N . ASP A 1 92 ? 1.138 8.059 2.216 1.00 96.44 92 ASP A N 1
ATOM 676 C CA . ASP A 1 92 ? 0.650 9.320 2.783 1.00 96.44 92 ASP A CA 1
ATOM 677 C C . ASP A 1 92 ? -0.879 9.320 2.949 1.00 96.44 92 ASP A C 1
ATOM 679 O O . ASP A 1 92 ? -1.405 9.690 4.005 1.00 96.44 92 ASP A O 1
ATOM 683 N N . ILE A 1 93 ? -1.610 8.835 1.941 1.00 96.62 93 ILE A N 1
ATOM 684 C CA . ILE A 1 93 ? -3.072 8.703 1.995 1.00 96.62 93 ILE A CA 1
ATOM 685 C C . ILE A 1 93 ? -3.501 7.753 3.125 1.00 96.62 93 ILE A C 1
ATOM 687 O O . ILE A 1 93 ? -4.414 8.071 3.892 1.00 96.62 93 ILE A O 1
ATOM 691 N N . MET A 1 94 ? -2.847 6.599 3.275 1.00 94.94 94 MET A N 1
ATOM 692 C CA . MET A 1 94 ? -3.188 5.639 4.331 1.00 94.94 94 MET A CA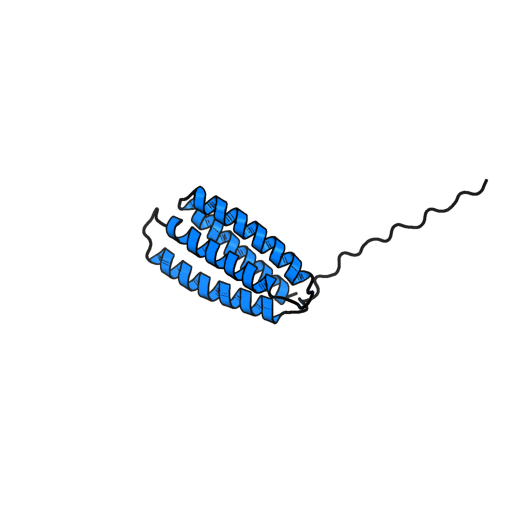 1
ATOM 693 C C . MET A 1 94 ? -2.861 6.161 5.737 1.00 94.94 94 MET A C 1
ATOM 695 O O . MET A 1 94 ? -3.579 5.841 6.689 1.00 94.94 94 MET A O 1
ATOM 699 N N . VAL A 1 95 ? -1.826 6.992 5.888 1.00 94.75 95 VAL A N 1
ATOM 700 C CA . VAL A 1 95 ? -1.539 7.687 7.152 1.00 94.75 95 VAL A CA 1
ATOM 701 C C . VAL A 1 95 ? -2.677 8.650 7.506 1.00 94.75 95 VAL A C 1
ATOM 703 O O . VAL A 1 95 ? -3.103 8.686 8.662 1.00 94.75 95 VAL A O 1
ATOM 706 N N . LEU A 1 96 ? -3.243 9.372 6.533 1.00 95.62 96 LEU A N 1
ATOM 707 C CA . LEU A 1 96 ? -4.424 10.214 6.767 1.00 95.62 96 LEU A CA 1
ATOM 708 C C . LEU A 1 96 ? -5.640 9.380 7.199 1.00 95.62 96 LEU A C 1
ATOM 710 O O . LEU A 1 96 ? -6.283 9.713 8.196 1.00 95.62 96 LEU A O 1
ATOM 714 N N . MET A 1 97 ? -5.897 8.251 6.531 1.00 95.06 97 MET A N 1
ATOM 715 C CA . MET A 1 97 ? -6.967 7.314 6.907 1.00 95.06 97 MET A CA 1
ATOM 716 C C . MET A 1 97 ? -6.798 6.789 8.341 1.00 95.06 97 MET A C 1
ATOM 718 O O . MET A 1 97 ? -7.778 6.613 9.069 1.00 95.06 97 MET A O 1
ATOM 722 N N . GLN A 1 98 ? -5.554 6.563 8.779 1.00 92.38 98 GLN A N 1
ATOM 723 C CA . GLN A 1 98 ? -5.250 6.136 10.147 1.00 92.38 98 GLN A CA 1
ATOM 724 C C . GLN A 1 98 ? -5.652 7.194 11.181 1.00 92.38 98 GLN A C 1
ATOM 726 O O . GLN A 1 98 ? -6.129 6.841 12.262 1.00 92.38 98 GLN A O 1
ATOM 731 N N . VAL A 1 99 ? -5.472 8.475 10.851 1.00 93.81 99 VAL A N 1
ATOM 732 C CA . VAL A 1 99 ? -5.856 9.604 11.708 1.00 93.81 99 VAL A CA 1
ATOM 733 C C . VAL A 1 99 ? -7.373 9.788 11.747 1.00 93.81 99 VAL A C 1
ATOM 735 O O . VAL A 1 99 ? -7.918 10.035 12.822 1.00 93.81 99 VAL A O 1
ATOM 738 N N . GLU A 1 100 ? -8.060 9.658 10.608 1.00 92.62 100 GLU A N 1
ATOM 739 C CA . GLU A 1 100 ? -9.528 9.752 10.533 1.00 92.62 100 GLU A CA 1
ATOM 740 C C . GLU A 1 100 ? -10.216 8.661 11.356 1.00 92.62 100 GLU A C 1
ATOM 742 O O . GLU A 1 100 ? -11.206 8.929 12.043 1.00 92.62 100 GLU A O 1
ATOM 747 N N . ALA A 1 101 ? -9.632 7.461 11.334 1.00 84.81 101 ALA A N 1
ATOM 748 C CA . ALA A 1 101 ? -10.102 6.260 11.999 1.00 84.81 101 ALA A CA 1
ATOM 749 C C . ALA A 1 101 ? -11.509 5.790 11.571 1.00 84.81 101 ALA A C 1
ATOM 751 O O . ALA A 1 101 ? -12.334 6.499 11.001 1.00 84.81 101 ALA A O 1
ATOM 752 N N . GLY A 1 102 ? -11.807 4.533 11.887 1.00 87.94 102 GLY A N 1
ATOM 753 C CA . GLY A 1 102 ? -13.117 3.919 11.681 1.00 87.94 102 GLY A CA 1
ATOM 754 C C . GLY A 1 102 ? -13.135 2.873 10.572 1.00 87.94 102 GLY A C 1
ATOM 755 O O . GLY A 1 102 ? -12.135 2.598 9.912 1.00 87.94 102 GLY A O 1
ATOM 756 N N . ASP A 1 103 ? -14.296 2.246 10.398 1.00 88.00 103 ASP A N 1
ATOM 757 C CA . ASP A 1 103 ? -14.442 1.099 9.496 1.00 88.00 103 ASP A CA 1
ATOM 758 C C . ASP A 1 103 ? -14.452 1.496 8.012 1.00 88.00 103 ASP A C 1
ATOM 760 O O . ASP A 1 103 ? -14.017 0.707 7.177 1.00 88.00 103 ASP A O 1
ATOM 764 N N . GLY A 1 104 ? -14.904 2.714 7.687 1.00 92.38 104 GLY A N 1
ATOM 765 C CA . GLY A 1 104 ? -14.848 3.264 6.326 1.00 92.38 104 GLY A CA 1
ATOM 766 C C . GLY A 1 104 ? -13.405 3.422 5.835 1.00 92.38 104 GLY A C 1
ATOM 767 O O . GLY A 1 104 ? -13.015 2.695 4.923 1.00 92.38 104 GLY A O 1
ATOM 768 N N . PRO A 1 105 ? -12.577 4.246 6.510 1.00 94.38 105 PRO A N 1
ATOM 769 C CA . PRO A 1 105 ? -11.162 4.400 6.163 1.00 94.38 105 PRO A CA 1
ATOM 770 C C . PRO A 1 105 ? -10.381 3.077 6.158 1.00 94.38 105 PRO A C 1
ATOM 772 O O . PRO A 1 105 ? -9.473 2.892 5.353 1.00 94.38 105 PRO A O 1
ATOM 775 N N . ALA A 1 106 ? -10.758 2.106 7.000 1.00 92.62 106 ALA A N 1
ATOM 776 C CA . ALA A 1 106 ? -10.179 0.762 6.960 1.00 92.62 106 ALA A CA 1
ATOM 777 C C . ALA A 1 106 ? -10.512 -0.018 5.681 1.00 92.62 106 ALA A C 1
ATOM 779 O O . ALA A 1 106 ? -9.641 -0.696 5.131 1.00 92.62 106 ALA A O 1
ATOM 780 N N . ALA A 1 107 ? -11.754 0.065 5.204 1.00 91.94 107 ALA A N 1
ATOM 781 C CA . ALA A 1 107 ? -12.150 -0.543 3.940 1.00 91.94 107 ALA A CA 1
ATOM 782 C C . ALA A 1 107 ? -11.465 0.141 2.746 1.00 91.94 107 ALA A C 1
ATOM 784 O O . ALA A 1 107 ? -11.034 -0.549 1.817 1.00 91.94 107 ALA A O 1
ATOM 785 N N . ASP A 1 108 ? -11.311 1.465 2.791 1.00 94.94 108 ASP A N 1
ATOM 786 C CA . ASP A 1 108 ? -10.630 2.235 1.748 1.00 94.94 108 ASP A CA 1
ATOM 787 C C . ASP A 1 108 ? -9.128 1.918 1.700 1.00 94.94 108 ASP A C 1
ATOM 789 O O . ASP A 1 108 ? -8.607 1.602 0.630 1.00 94.94 108 ASP A O 1
ATOM 793 N N . ALA A 1 109 ? -8.446 1.860 2.851 1.00 95.00 109 ALA A N 1
ATOM 794 C CA . ALA A 1 109 ? -7.037 1.460 2.932 1.00 95.00 109 ALA A CA 1
ATOM 795 C C . ALA A 1 109 ? -6.808 0.039 2.385 1.00 95.00 109 ALA A C 1
ATOM 797 O O . ALA A 1 109 ? -5.886 -0.206 1.602 1.00 95.00 109 ALA A O 1
ATOM 798 N N . ALA A 1 110 ? -7.681 -0.910 2.743 1.00 93.25 110 ALA A N 1
ATOM 799 C CA . ALA A 1 110 ? -7.624 -2.265 2.204 1.00 93.25 110 ALA A CA 1
ATOM 800 C C . ALA A 1 110 ? -7.885 -2.293 0.687 1.00 93.25 110 ALA A C 1
ATOM 802 O O . ALA A 1 110 ? -7.245 -3.059 -0.035 1.00 93.25 110 ALA A O 1
ATOM 803 N N . THR A 1 111 ? -8.800 -1.457 0.193 1.00 94.75 111 THR A N 1
ATOM 804 C CA . THR A 1 111 ? -9.099 -1.337 -1.241 1.00 94.75 111 THR A CA 1
ATOM 805 C C . THR A 1 111 ? -7.901 -0.794 -2.010 1.00 94.75 111 THR A C 1
ATOM 807 O O . THR A 1 111 ? -7.542 -1.369 -3.037 1.00 94.75 111 THR A O 1
ATOM 810 N N . LEU A 1 112 ? -7.237 0.235 -1.486 1.00 96.19 112 LEU A N 1
ATOM 811 C CA . LEU A 1 112 ? -6.046 0.818 -2.096 1.00 96.19 112 LEU A CA 1
ATOM 812 C C . LEU A 1 112 ? -4.899 -0.204 -2.190 1.00 96.19 112 LEU A C 1
ATOM 814 O O . LEU A 1 112 ? -4.305 -0.362 -3.253 1.00 96.19 112 LEU A O 1
ATOM 818 N N . LEU A 1 113 ? -4.662 -1.019 -1.152 1.00 95.31 113 LEU A N 1
ATOM 819 C CA . LEU A 1 113 ? -3.698 -2.132 -1.237 1.00 95.31 113 LEU A CA 1
ATOM 820 C C . LEU A 1 113 ? -4.048 -3.163 -2.320 1.00 95.31 113 LEU A C 1
ATOM 822 O O . LEU A 1 113 ? -3.163 -3.720 -2.976 1.00 95.31 113 LEU A O 1
ATOM 826 N N . LEU A 1 114 ? -5.337 -3.468 -2.491 1.00 94.88 114 LEU A N 1
ATOM 827 C CA . LEU A 1 114 ? -5.791 -4.399 -3.524 1.00 94.88 114 LEU A CA 1
ATOM 828 C C . LEU A 1 114 ? -5.624 -3.816 -4.931 1.00 94.88 114 LEU A C 1
ATOM 830 O O . LEU A 1 114 ? -5.340 -4.583 -5.854 1.00 94.88 114 LEU A O 1
ATOM 834 N N . GLN A 1 115 ? -5.791 -2.501 -5.086 1.00 96.19 115 GLN A N 1
ATOM 835 C CA . GLN A 1 115 ? -5.534 -1.781 -6.334 1.00 96.19 115 GLN A CA 1
ATOM 836 C C . GLN A 1 115 ? -4.045 -1.830 -6.681 1.00 96.19 115 GLN A C 1
ATOM 838 O O . GLN A 1 115 ? -3.710 -2.421 -7.703 1.00 96.19 115 GLN A O 1
ATOM 843 N N . LEU A 1 116 ? -3.162 -1.421 -5.764 1.00 96.69 116 LEU A N 1
ATOM 844 C CA . LEU A 1 116 ? -1.705 -1.494 -5.949 1.00 96.69 116 LEU A CA 1
ATOM 845 C C . LEU A 1 116 ? -1.242 -2.898 -6.367 1.00 96.69 116 LEU A C 1
ATOM 847 O O . LEU A 1 116 ? -0.489 -3.065 -7.326 1.00 96.69 116 LEU A O 1
ATOM 851 N N . ARG A 1 117 ? -1.748 -3.950 -5.701 1.00 96.12 117 ARG A N 1
ATOM 852 C CA . ARG A 1 117 ? -1.445 -5.339 -6.090 1.00 96.12 117 ARG A CA 1
ATOM 853 C C . ARG A 1 117 ? -1.859 -5.627 -7.532 1.00 96.12 117 ARG A C 1
ATOM 855 O O . ARG A 1 117 ? -1.115 -6.270 -8.269 1.00 96.12 117 ARG A O 1
ATOM 862 N N . ARG A 1 118 ? -3.074 -5.223 -7.904 1.00 96.19 118 ARG A N 1
ATOM 863 C CA . ARG A 1 118 ? -3.626 -5.457 -9.239 1.00 96.19 118 ARG A CA 1
ATOM 864 C C . ARG A 1 118 ? -2.805 -4.725 -10.297 1.00 96.19 118 ARG A C 1
ATOM 866 O O . ARG A 1 118 ? -2.553 -5.301 -11.350 1.00 96.19 118 ARG A O 1
ATOM 873 N N . ASP A 1 119 ? -2.379 -3.503 -10.018 1.00 94.69 119 ASP A N 1
ATOM 874 C CA . ASP A 1 119 ? -1.595 -2.693 -10.946 1.00 94.69 119 ASP A CA 1
ATOM 875 C C . ASP A 1 119 ? -0.205 -3.312 -11.176 1.00 94.69 119 ASP A C 1
ATOM 877 O O . ASP A 1 119 ? 0.221 -3.457 -12.326 1.00 94.69 119 ASP A O 1
ATOM 881 N N . MET A 1 120 ? 0.433 -3.845 -10.125 1.00 93.94 120 MET A N 1
ATOM 882 C CA . MET A 1 120 ? 1.659 -4.648 -10.256 1.00 93.94 120 MET A CA 1
ATOM 883 C C . MET A 1 120 ? 1.434 -5.923 -11.088 1.00 93.94 120 MET A C 1
ATOM 885 O O . MET A 1 120 ? 2.252 -6.270 -11.941 1.00 93.94 120 MET A O 1
ATOM 889 N N . GLU A 1 121 ? 0.323 -6.637 -10.864 1.00 94.19 121 GLU A N 1
ATOM 890 C CA . GLU A 1 121 ? -0.029 -7.838 -11.637 1.00 94.19 121 GLU A CA 1
ATOM 891 C C . GLU A 1 121 ? -0.243 -7.511 -13.124 1.00 94.19 121 GLU A C 1
ATOM 893 O O . GLU A 1 121 ? 0.200 -8.270 -13.987 1.00 94.19 121 GLU A O 1
ATOM 898 N N . MET A 1 122 ? -0.871 -6.371 -13.431 1.00 91.88 122 MET A N 1
ATOM 899 C CA . MET A 1 122 ? -1.051 -5.899 -14.806 1.00 91.88 122 MET A CA 1
ATOM 900 C C . MET A 1 122 ? 0.282 -5.521 -15.456 1.00 91.88 122 MET A C 1
ATOM 902 O O . MET A 1 122 ? 0.502 -5.887 -16.609 1.00 91.88 122 MET A O 1
ATOM 906 N N . LYS A 1 123 ? 1.201 -4.875 -14.725 1.00 88.56 123 LYS A N 1
ATOM 907 C CA . LYS A 1 123 ? 2.552 -4.563 -15.227 1.00 88.56 123 LYS A CA 1
ATOM 908 C C . LYS A 1 123 ? 3.365 -5.807 -15.580 1.00 88.56 123 LYS A C 1
ATOM 910 O O . LYS A 1 123 ? 4.100 -5.780 -16.558 1.00 88.56 123 LYS A O 1
ATOM 915 N N . LEU A 1 124 ? 3.228 -6.901 -14.829 1.00 87.38 124 LEU A N 1
ATOM 916 C CA . LEU A 1 124 ? 3.914 -8.163 -15.145 1.00 87.38 124 LEU A CA 1
ATOM 917 C C . LEU A 1 124 ? 3.312 -8.935 -16.323 1.00 87.38 124 LEU A C 1
ATOM 919 O O . LEU A 1 124 ? 4.005 -9.763 -16.921 1.00 87.38 124 LEU A O 1
ATOM 923 N N . ALA A 1 125 ? 2.021 -8.733 -16.589 1.00 84.94 125 ALA A N 1
ATOM 924 C CA . ALA A 1 125 ? 1.285 -9.428 -17.641 1.00 84.94 125 ALA A CA 1
ATOM 925 C C . ALA A 1 125 ? 1.339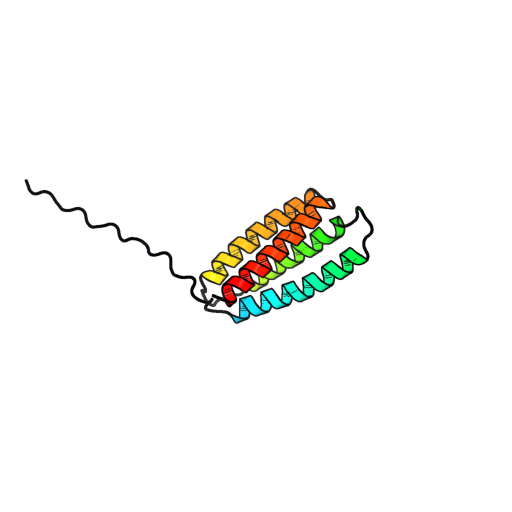 -8.720 -19.007 1.00 84.94 125 ALA A C 1
ATOM 927 O O . ALA A 1 125 ? 0.971 -9.348 -20.003 1.00 84.94 125 ALA A O 1
ATOM 928 N N . ALA A 1 126 ? 1.750 -7.446 -19.034 1.00 73.06 126 ALA A N 1
ATOM 929 C CA . ALA A 1 126 ? 2.008 -6.661 -20.242 1.00 73.06 126 ALA A CA 1
ATOM 930 C C . ALA A 1 126 ? 3.280 -7.136 -20.968 1.00 73.06 126 ALA A C 1
ATOM 932 O O . ALA A 1 126 ? 3.235 -7.181 -22.217 1.00 73.06 126 ALA A O 1
#

Foldseek 3Di:
DDDDDDDDDDDPPPDDLDQWPCLVLLVVLLVLLVVLLVVLVVVVVVDDPWGLLVCLVSLLVSLVVNLVSLVPDPPPGVVSVVLNVVSVVLSVLSVVLNVVTIDVSSVVSNVSSVVSSVVSVVSNVD